Protein AF-A0A5A8C3T1-F1 (afdb_monomer_lite)

Sequence (167 aa):
MLARRSREVARLHRVLDDVPSRGELLQYEKRFLELFEEINATREEIDKRFAAYNFYNEERKLQAQEGELVASVHSSFVPAMRSASGQRQFLEQASRFVESARTLAQKQTVQLDKRRARRDAKAVERDALADSQRAYFRAVKQLQQQAERNEALAARIQEAGLEEPAE

Radius of gyration: 37.25 Å; chains: 1; bounding box: 96×28×104 Å

pLDDT: mean 91.98, std 8.96, range [39.75, 98.19]

Organism: Cafeteria roenbergensis (NCBI:txid33653)

Foldseek 3Di:
DVVVVVVVVVVVVVVVVVDDDPVRVVVVVVVVVVVVVVVVVVVVVVVVVVVVVVVVVVVVVVVVVVVVVVVVLVVLPVVLVVDPNSVVVSVVVVVVVVVVVVVVVVVVVVVVVVVVVVVVVVVVVVVVVVVVVVVVVVVVVVVVVVVVVVVVVVVVCVVVVPDDPDD

Secondary structure (DSSP, 8-state):
-HHHHHHHHHHHHHHHHTSPPHHHHHHHHHHHHHHHHHHHHHHHHHHHHHHHHHHHHHHHHHHHHHHHHHHHHHHHHHHHHTSHHHHHHHHHHHHHHHHHHHHHHHHHHHHHHHHHHHHHHHHHHHHHHHHHHHHHHHHHHHHHHHHHHHHHHHHHHHHTT-PPPP-

Structure (mmCIF, N/CA/C/O backbone):
data_AF-A0A5A8C3T1-F1
#
_entry.id   AF-A0A5A8C3T1-F1
#
loop_
_atom_site.group_PDB
_atom_site.id
_atom_site.type_symbol
_atom_site.label_atom_id
_atom_site.label_alt_id
_atom_site.label_comp_id
_atom_site.label_asym_id
_atom_site.label_entity_id
_atom_site.label_seq_id
_atom_site.pdbx_PDB_ins_code
_atom_site.Cartn_x
_atom_site.Cartn_y
_atom_site.Cartn_z
_atom_site.occupancy
_atom_site.B_iso_or_equiv
_atom_site.auth_seq_id
_atom_site.auth_comp_id
_atom_site.auth_asym_id
_atom_site.auth_atom_id
_atom_site.pdbx_PDB_model_num
ATOM 1 N N . MET A 1 1 ? -67.762 -6.182 29.915 1.00 64.94 1 MET A N 1
ATOM 2 C CA . MET A 1 1 ? -66.521 -5.404 30.163 1.00 64.94 1 MET A CA 1
ATOM 3 C C . MET A 1 1 ? -65.233 -6.204 29.926 1.00 64.94 1 MET A C 1
ATOM 5 O O . MET A 1 1 ? -64.307 -5.640 29.354 1.00 64.94 1 MET A O 1
ATOM 9 N N . LEU A 1 2 ? -65.170 -7.502 30.264 1.00 81.06 2 LEU A N 1
ATOM 10 C CA . LEU A 1 2 ? -63.980 -8.346 30.033 1.00 81.06 2 LEU A CA 1
ATOM 11 C C . LEU A 1 2 ? -63.507 -8.409 28.569 1.00 81.06 2 LEU A C 1
ATOM 13 O O . LEU A 1 2 ? -62.326 -8.227 28.305 1.00 81.06 2 LEU A O 1
ATOM 17 N N . ALA A 1 3 ? -64.416 -8.584 27.605 1.00 85.25 3 ALA A N 1
ATOM 18 C CA . ALA A 1 3 ? -64.051 -8.719 26.187 1.00 85.25 3 ALA A CA 1
ATOM 19 C C . ALA A 1 3 ? -63.407 -7.457 25.573 1.00 85.25 3 ALA A C 1
ATOM 21 O O . ALA A 1 3 ? -62.691 -7.538 24.577 1.00 85.25 3 ALA A O 1
ATOM 22 N N . ARG A 1 4 ? -63.671 -6.270 26.136 1.00 88.06 4 ARG A N 1
ATOM 23 C CA . ARG A 1 4 ? -63.006 -5.025 25.720 1.00 88.06 4 ARG A CA 1
ATOM 24 C C . ARG A 1 4 ? -61.584 -4.972 26.277 1.00 88.06 4 ARG A C 1
ATOM 26 O O . ARG A 1 4 ? -60.657 -4.764 25.509 1.00 88.06 4 ARG A O 1
ATOM 33 N N . ARG A 1 5 ? -61.413 -5.263 27.572 1.00 87.62 5 ARG A N 1
ATOM 34 C CA . ARG A 1 5 ? -60.086 -5.329 28.205 1.00 87.62 5 ARG A CA 1
ATOM 35 C C . ARG A 1 5 ? -59.195 -6.408 27.589 1.00 87.62 5 ARG A C 1
ATOM 37 O O . ARG A 1 5 ? -58.022 -6.164 27.366 1.00 87.62 5 ARG A O 1
ATOM 44 N N . SER A 1 6 ? -59.756 -7.564 27.243 1.00 90.75 6 SER A N 1
ATOM 45 C CA . SER A 1 6 ? -59.011 -8.660 26.612 1.00 90.75 6 SER A CA 1
ATOM 46 C C . SER A 1 6 ? -58.495 -8.286 25.211 1.00 90.75 6 SER A C 1
ATOM 48 O O . SER A 1 6 ? -57.340 -8.553 24.890 1.00 90.75 6 SER A O 1
ATOM 50 N N . ARG A 1 7 ? -59.292 -7.555 24.413 1.00 91.81 7 ARG A N 1
ATOM 51 C CA . ARG A 1 7 ? -58.839 -6.980 23.131 1.00 91.81 7 ARG A CA 1
ATOM 52 C C . ARG A 1 7 ? -57.737 -5.938 23.308 1.00 91.81 7 ARG A C 1
ATOM 54 O O . ARG A 1 7 ? -56.815 -5.875 22.503 1.00 91.81 7 ARG A O 1
ATOM 61 N N . GLU A 1 8 ? -57.827 -5.132 24.357 1.00 92.19 8 GLU A N 1
ATOM 62 C CA . GLU A 1 8 ? -56.851 -4.084 24.653 1.00 92.19 8 GLU A CA 1
ATOM 63 C C . GLU A 1 8 ? -55.508 -4.664 25.126 1.00 92.19 8 GLU A C 1
ATOM 65 O O . GLU A 1 8 ? -54.461 -4.240 24.646 1.00 92.19 8 GLU A O 1
ATOM 70 N N . VAL A 1 9 ? -55.535 -5.714 25.953 1.00 90.88 9 VAL A N 1
ATOM 71 C CA . VAL A 1 9 ? -54.342 -6.484 26.352 1.00 90.88 9 VAL A CA 1
ATOM 72 C C . VAL A 1 9 ? -53.689 -7.175 25.153 1.00 90.88 9 VAL A C 1
ATOM 74 O O . VAL A 1 9 ? -52.471 -7.124 25.021 1.00 90.88 9 VAL A O 1
ATOM 77 N N . ALA A 1 10 ? -54.475 -7.774 24.251 1.00 90.62 10 ALA A N 1
ATOM 78 C CA . ALA A 1 10 ? -53.944 -8.384 23.029 1.00 90.62 10 ALA A CA 1
ATOM 79 C C . ALA A 1 10 ? -53.302 -7.346 22.090 1.00 90.62 10 ALA A C 1
ATOM 81 O O . ALA A 1 10 ? -52.289 -7.625 21.452 1.00 90.62 10 ALA A O 1
ATOM 82 N N . ARG A 1 11 ? -53.866 -6.131 22.023 1.00 92.94 11 ARG A N 1
ATOM 83 C CA . ARG A 1 11 ? -53.273 -5.016 21.272 1.00 92.94 11 ARG A CA 1
ATOM 84 C C . ARG A 1 11 ? -51.939 -4.584 21.880 1.00 92.94 11 ARG A C 1
ATOM 86 O O . ARG A 1 11 ? -50.987 -4.391 21.138 1.00 92.94 11 ARG A O 1
ATOM 93 N N . LEU A 1 12 ? -51.879 -4.430 23.203 1.00 90.06 12 LEU A N 1
ATOM 94 C CA . LEU A 1 12 ? -50.657 -4.033 23.906 1.00 90.06 12 LEU A CA 1
ATOM 95 C C . LEU A 1 12 ? -49.558 -5.095 23.796 1.00 90.06 12 LEU A C 1
ATOM 97 O O . LEU A 1 12 ? -48.413 -4.719 23.595 1.00 90.06 12 LEU A O 1
ATOM 101 N N . HIS A 1 13 ? -49.903 -6.386 23.848 1.00 87.62 13 HIS A N 1
ATOM 102 C CA . HIS A 1 13 ? -48.943 -7.469 23.606 1.00 87.62 13 HIS A CA 1
ATOM 103 C C . HIS A 1 13 ? -48.314 -7.377 22.218 1.00 87.62 13 HIS A C 1
ATOM 105 O O . HIS A 1 13 ? -47.101 -7.403 22.123 1.00 87.62 13 HIS A O 1
ATOM 111 N N . ARG A 1 14 ? -49.109 -7.167 21.159 1.00 88.12 14 ARG A N 1
ATOM 112 C CA . ARG A 1 14 ? -48.559 -7.012 19.801 1.00 88.12 14 ARG A CA 1
ATOM 113 C C . ARG A 1 14 ? -47.606 -5.828 19.679 1.00 88.12 14 ARG A C 1
ATOM 115 O O . ARG A 1 14 ? -46.551 -5.963 19.088 1.00 88.12 14 ARG A O 1
ATOM 122 N N . VAL A 1 15 ? -47.967 -4.687 20.268 1.00 88.75 15 VAL A N 1
ATOM 123 C CA . VAL A 1 15 ? -47.089 -3.506 20.273 1.00 88.75 15 VAL A CA 1
ATOM 124 C C . VAL A 1 15 ? -45.803 -3.775 21.059 1.00 88.75 15 VAL A C 1
ATOM 126 O O . VAL A 1 15 ? -44.767 -3.217 20.725 1.00 88.75 15 VAL A O 1
ATOM 129 N N . LEU A 1 16 ? -45.861 -4.608 22.101 1.00 84.44 16 LEU A N 1
ATOM 130 C CA . LEU A 1 16 ? -44.688 -5.006 22.876 1.00 84.44 16 LEU A CA 1
ATOM 131 C C . LEU A 1 16 ? -43.809 -6.006 22.111 1.00 84.44 16 LEU A C 1
ATOM 133 O O . LEU A 1 16 ? -42.595 -5.875 22.159 1.00 84.44 16 LEU A O 1
ATOM 137 N N . ASP A 1 17 ? -44.416 -6.952 21.391 1.00 86.69 17 ASP A N 1
ATOM 138 C CA . ASP A 1 17 ? -43.721 -7.909 20.519 1.00 86.69 17 ASP A CA 1
ATOM 139 C C . ASP A 1 17 ? -43.033 -7.201 19.335 1.00 86.69 17 ASP A C 1
ATOM 141 O O . ASP A 1 17 ? -42.004 -7.663 18.852 1.00 86.69 17 ASP A O 1
ATOM 145 N N . ASP A 1 18 ? -43.567 -6.056 18.892 1.00 85.38 18 ASP A N 1
ATOM 146 C CA . ASP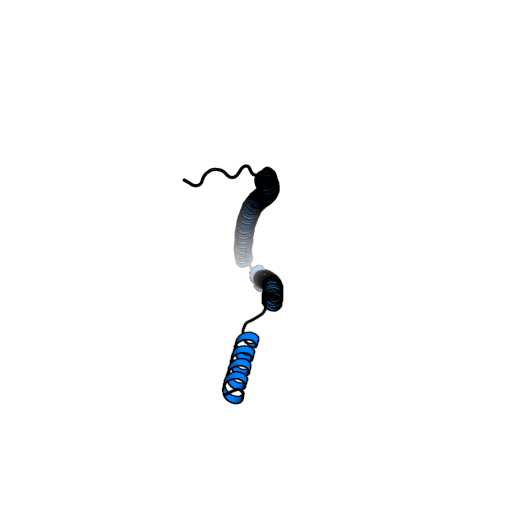 A 1 18 ? -42.939 -5.199 17.878 1.00 85.38 18 ASP A CA 1
ATOM 147 C C . ASP A 1 18 ? -41.716 -4.421 18.421 1.00 85.38 18 ASP A C 1
ATOM 149 O O . ASP A 1 18 ? -40.953 -3.842 17.642 1.00 85.38 18 ASP A O 1
ATOM 153 N N . VAL A 1 19 ? -41.513 -4.373 19.747 1.00 89.31 19 VAL A N 1
ATOM 154 C CA . VAL A 1 19 ? -40.345 -3.734 20.371 1.00 89.31 19 VAL A CA 1
ATOM 155 C C . VAL A 1 19 ? -39.263 -4.789 20.603 1.00 89.31 19 VAL A C 1
ATOM 157 O O . VAL A 1 19 ? -39.483 -5.717 21.381 1.00 89.31 19 VAL A O 1
ATOM 160 N N . PRO A 1 20 ? -38.062 -4.625 20.018 1.00 87.75 20 PRO A N 1
ATOM 161 C CA . PRO A 1 20 ? -36.978 -5.571 20.215 1.00 87.75 20 PRO A CA 1
ATOM 162 C C 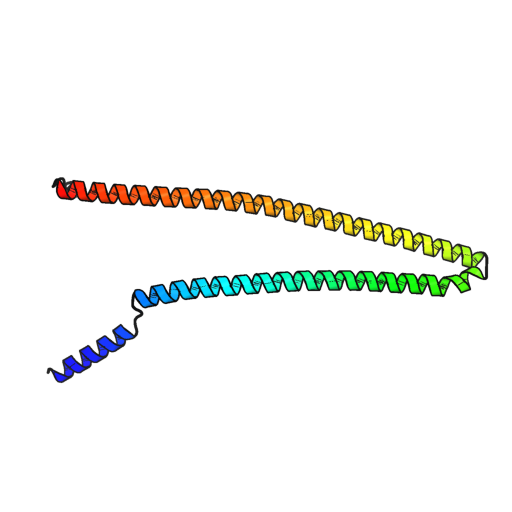. PRO A 1 20 ? -36.646 -5.733 21.697 1.00 87.75 20 PRO A C 1
ATOM 164 O O . PRO A 1 20 ? -36.359 -4.770 22.416 1.00 87.75 20 PRO A O 1
ATOM 167 N N . SER A 1 21 ? -36.638 -6.978 22.145 1.00 89.25 21 SER A N 1
ATOM 168 C CA . SER A 1 21 ? -36.143 -7.357 23.454 1.00 8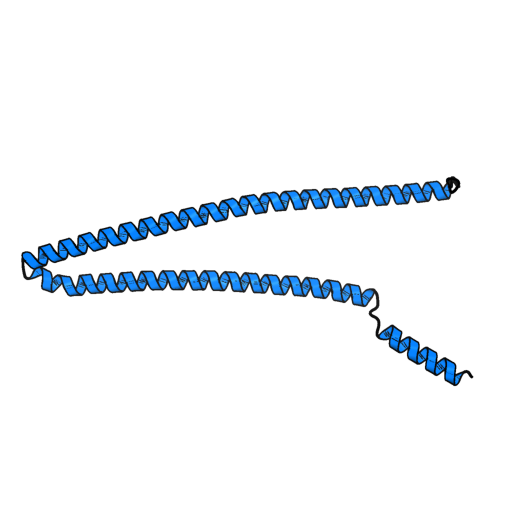9.25 21 SER A CA 1
ATOM 169 C C . SER A 1 21 ? -34.652 -7.033 23.589 1.00 89.25 21 SER A C 1
ATOM 171 O O . SER A 1 21 ? -33.900 -6.916 22.618 1.00 89.25 21 SER A O 1
ATOM 173 N N . ARG A 1 22 ? -34.168 -6.969 24.832 1.00 90.44 22 ARG A N 1
ATOM 174 C CA . ARG A 1 22 ? -32.734 -6.792 25.112 1.00 90.44 22 ARG A CA 1
ATOM 175 C C . ARG A 1 22 ? -31.866 -7.867 24.438 1.00 90.44 22 ARG A C 1
ATOM 177 O O . ARG A 1 22 ? -30.733 -7.582 24.065 1.00 90.44 22 ARG A O 1
ATOM 184 N N . GLY A 1 23 ? -32.392 -9.086 24.280 1.00 92.69 23 GLY A N 1
ATOM 185 C CA . GLY A 1 23 ? -31.709 -10.174 23.577 1.00 92.69 23 GLY A CA 1
ATOM 186 C C . GLY A 1 23 ? -31.575 -9.914 22.076 1.00 92.69 23 GLY A C 1
ATOM 187 O O . GLY A 1 23 ? -30.488 -10.083 21.527 1.00 92.69 23 GLY A O 1
ATOM 188 N N . GLU A 1 24 ? -32.642 -9.439 21.431 1.00 93.75 24 GLU A N 1
ATOM 189 C CA . GLU A 1 24 ? -32.635 -9.082 20.005 1.00 93.75 24 GLU A CA 1
ATOM 190 C C . GLU A 1 24 ? -31.725 -7.886 19.726 1.00 93.75 24 GLU A C 1
ATOM 192 O O . GLU A 1 24 ? -30.950 -7.920 18.774 1.00 93.75 24 GLU A O 1
ATOM 197 N N . LEU A 1 25 ? -31.726 -6.871 20.598 1.00 94.94 25 LEU A N 1
ATOM 198 C CA . LEU A 1 25 ? -30.804 -5.737 20.483 1.00 94.94 25 LEU A CA 1
ATOM 199 C C . LEU A 1 25 ? -29.335 -6.180 20.541 1.00 94.94 25 LEU A C 1
ATOM 201 O O . LEU A 1 25 ? -28.538 -5.749 19.711 1.00 94.94 25 LEU A O 1
ATOM 205 N N . LEU A 1 26 ? -28.984 -7.086 21.462 1.00 94.06 26 LEU A N 1
ATOM 206 C CA . LEU A 1 26 ? -27.634 -7.661 21.540 1.00 94.06 26 LEU A CA 1
ATOM 207 C C . LEU A 1 26 ? -27.284 -8.488 20.295 1.00 94.06 26 LEU A C 1
ATOM 209 O O . LEU A 1 26 ? -26.131 -8.511 19.863 1.00 94.06 26 LEU A O 1
ATOM 213 N N . GLN A 1 27 ? -28.263 -9.183 19.713 1.00 95.31 27 GLN A N 1
ATOM 214 C CA . GLN A 1 27 ? -28.063 -9.928 18.473 1.00 95.31 27 GLN A CA 1
ATOM 215 C C . GLN A 1 27 ? -27.818 -8.987 17.287 1.00 95.31 27 GLN A C 1
ATOM 217 O O . GLN A 1 27 ? -26.912 -9.241 16.492 1.00 95.31 27 GLN A O 1
ATOM 222 N N . TYR A 1 28 ? -28.574 -7.892 17.178 1.00 96.56 28 TYR A N 1
ATOM 223 C CA . TYR A 1 28 ? -28.358 -6.877 16.147 1.00 96.56 28 TYR A CA 1
ATOM 224 C C . TYR A 1 28 ? -27.004 -6.197 16.299 1.00 96.56 28 TYR A C 1
ATOM 226 O O . TYR A 1 28 ? -26.293 -6.059 15.310 1.00 96.56 28 TYR A O 1
ATOM 234 N N . GLU A 1 29 ? -26.611 -5.834 17.521 1.00 95.62 29 GLU A N 1
ATOM 235 C CA . GLU A 1 29 ? -25.298 -5.247 17.796 1.00 95.62 29 GLU A CA 1
ATOM 236 C C . GLU A 1 29 ? -24.166 -6.150 17.292 1.00 95.62 29 GLU A C 1
ATOM 238 O O . GLU A 1 29 ? -23.319 -5.705 16.516 1.00 95.62 29 GLU A O 1
ATOM 243 N N . LYS A 1 30 ? -24.200 -7.445 17.637 1.00 96.25 30 LYS A N 1
ATOM 244 C CA . LYS A 1 30 ? -23.233 -8.425 17.117 1.00 96.25 30 LYS A CA 1
ATOM 245 C C . LYS A 1 30 ? -23.255 -8.494 15.594 1.00 96.25 30 LYS A C 1
ATOM 247 O O . LYS A 1 30 ? -22.203 -8.446 14.966 1.00 96.25 30 LYS A O 1
ATOM 252 N N . ARG A 1 31 ? -24.447 -8.554 14.994 1.00 97.12 31 ARG A N 1
ATOM 253 C CA . ARG A 1 31 ? -24.593 -8.654 13.539 1.00 97.12 31 ARG A CA 1
ATOM 254 C C . ARG A 1 31 ? -24.071 -7.416 12.808 1.00 97.12 31 ARG A C 1
ATOM 256 O O . ARG A 1 31 ? -23.515 -7.547 11.722 1.00 97.12 31 ARG A O 1
ATOM 263 N N . PHE A 1 32 ? -24.235 -6.227 13.383 1.00 97.38 32 PHE A N 1
ATOM 264 C CA . PHE A 1 32 ? -23.683 -4.995 12.823 1.00 97.38 32 PHE A CA 1
ATOM 265 C C . PHE A 1 32 ? -22.157 -4.973 12.883 1.00 97.38 32 PHE A C 1
ATOM 267 O O . PHE A 1 32 ? -21.534 -4.528 11.921 1.00 97.38 32 PHE A O 1
ATOM 274 N N . LEU A 1 33 ? -21.558 -5.477 13.965 1.00 96.69 33 LEU A N 1
ATOM 275 C CA . LEU A 1 33 ? -20.104 -5.610 14.072 1.00 96.69 33 LEU A CA 1
ATOM 276 C C . LEU A 1 33 ? -19.553 -6.604 13.041 1.00 96.69 33 LEU A C 1
ATOM 278 O O . LEU A 1 33 ? -18.627 -6.258 12.315 1.00 96.69 33 LEU A O 1
ATOM 282 N N . GLU A 1 34 ? -20.173 -7.780 12.905 1.00 97.25 34 GLU A N 1
ATOM 283 C CA . GLU A 1 34 ? -19.810 -8.776 11.883 1.00 97.25 34 GLU A CA 1
ATOM 284 C C . GLU A 1 34 ? -19.879 -8.183 10.467 1.00 97.25 34 GLU A C 1
ATOM 286 O O . GLU A 1 34 ? -18.933 -8.290 9.687 1.00 97.25 34 GLU A O 1
ATOM 291 N N . LEU A 1 35 ? -20.983 -7.500 10.144 1.00 98.06 35 LEU A N 1
ATOM 292 C CA . LEU A 1 35 ? -21.159 -6.855 8.845 1.00 98.06 35 LEU A CA 1
ATOM 293 C C . LEU A 1 35 ? -20.111 -5.758 8.610 1.00 98.06 35 LEU A C 1
ATOM 295 O O . LEU A 1 35 ? -19.597 -5.612 7.502 1.00 98.06 35 LEU A O 1
ATOM 299 N N . PHE A 1 36 ? -19.786 -4.976 9.640 1.00 97.88 36 PHE A N 1
ATOM 300 C CA . PHE A 1 36 ? -18.759 -3.944 9.551 1.00 97.88 36 PHE A CA 1
ATOM 301 C C . PHE A 1 36 ? -17.376 -4.545 9.265 1.00 97.88 36 PHE A C 1
ATOM 303 O O . PHE A 1 36 ? -16.645 -4.025 8.420 1.00 97.88 36 PHE A O 1
ATOM 310 N N . GLU A 1 37 ? -17.023 -5.651 9.920 1.00 97.19 37 GLU A N 1
ATOM 311 C CA . GLU A 1 37 ? -15.781 -6.383 9.659 1.00 97.19 37 GLU A CA 1
ATOM 312 C C . GLU A 1 37 ? -15.725 -6.920 8.222 1.00 97.19 37 GLU A C 1
ATOM 314 O O . GLU A 1 37 ? -14.721 -6.718 7.535 1.00 97.19 37 GLU A O 1
ATOM 319 N N . GLU A 1 38 ? -16.813 -7.514 7.725 1.00 98.06 38 GLU A N 1
ATOM 320 C CA . GLU A 1 38 ? -16.902 -8.037 6.355 1.00 98.06 38 GLU A CA 1
ATOM 321 C C . GLU A 1 38 ? -16.770 -6.931 5.292 1.00 98.06 38 GLU A C 1
ATOM 323 O O . GLU A 1 38 ? -16.017 -7.069 4.318 1.00 98.06 38 GLU A O 1
ATOM 328 N N . ILE A 1 39 ? -17.448 -5.795 5.494 1.00 98.19 39 ILE A N 1
ATOM 329 C CA . ILE A 1 39 ? -17.340 -4.623 4.613 1.00 98.19 39 ILE A CA 1
ATOM 330 C C . ILE A 1 39 ? -15.899 -4.106 4.587 1.00 98.19 39 ILE A C 1
ATOM 332 O O . ILE A 1 39 ? -15.373 -3.798 3.513 1.00 98.19 39 ILE A O 1
ATOM 336 N N . ASN A 1 40 ? -15.239 -4.024 5.745 1.00 97.06 40 ASN A N 1
ATOM 337 C CA . ASN A 1 40 ? -13.854 -3.563 5.823 1.00 97.06 40 ASN A CA 1
ATOM 338 C C . ASN A 1 40 ? -12.881 -4.527 5.140 1.00 97.06 40 ASN A C 1
ATOM 340 O O . ASN A 1 40 ? -12.013 -4.070 4.398 1.00 97.06 40 ASN A O 1
ATOM 344 N N . ALA A 1 41 ? -13.050 -5.838 5.328 1.00 97.12 41 ALA A N 1
ATOM 345 C CA . ALA A 1 41 ? -12.234 -6.847 4.657 1.00 97.12 41 ALA A CA 1
ATOM 346 C C . ALA A 1 41 ? -12.384 -6.763 3.129 1.00 97.12 41 ALA A C 1
ATOM 348 O O . ALA A 1 41 ? -11.393 -6.738 2.396 1.00 97.12 41 ALA A O 1
ATOM 349 N N . THR A 1 42 ? -13.623 -6.624 2.648 1.00 98.19 42 THR A N 1
ATOM 350 C CA . THR A 1 42 ? -13.919 -6.461 1.218 1.00 98.19 42 THR A CA 1
ATOM 351 C C . THR A 1 42 ? -13.298 -5.181 0.664 1.00 98.19 42 THR A C 1
ATOM 353 O O . THR A 1 42 ? -12.688 -5.189 -0.406 1.00 98.19 42 THR A O 1
ATOM 356 N N . ARG A 1 43 ? -13.407 -4.067 1.397 1.00 97.94 43 ARG A N 1
ATOM 357 C CA . ARG A 1 43 ? -12.778 -2.798 1.018 1.00 97.94 43 ARG A CA 1
ATOM 358 C C . ARG A 1 43 ? -11.261 -2.937 0.910 1.00 97.94 43 ARG A C 1
ATOM 360 O O . ARG A 1 43 ? -10.685 -2.476 -0.071 1.00 97.94 43 ARG A O 1
ATOM 367 N N . GLU A 1 44 ? -10.624 -3.586 1.881 1.00 97.25 44 GLU A N 1
ATOM 368 C CA . GLU A 1 44 ? -9.180 -3.823 1.859 1.00 97.25 44 GLU A CA 1
ATOM 369 C C . GLU A 1 44 ? -8.765 -4.655 0.634 1.00 97.25 44 GLU A C 1
ATOM 371 O O . GLU A 1 44 ? -7.752 -4.368 -0.010 1.00 97.25 44 GLU A O 1
ATOM 376 N N . GLU A 1 45 ? -9.554 -5.667 0.269 1.00 97.25 45 GLU A N 1
ATOM 377 C CA . GLU A 1 45 ? -9.311 -6.461 -0.933 1.00 97.25 45 GLU A CA 1
ATOM 378 C C . GLU A 1 45 ? -9.455 -5.629 -2.217 1.00 97.25 45 GLU A C 1
ATOM 380 O O . GLU A 1 45 ? -8.601 -5.706 -3.105 1.00 97.25 45 GLU A O 1
ATOM 385 N N . ILE A 1 46 ? -10.498 -4.801 -2.311 1.00 97.88 46 ILE A N 1
ATOM 386 C CA . ILE A 1 46 ? -10.716 -3.890 -3.440 1.00 97.88 46 ILE A CA 1
ATOM 387 C C . ILE A 1 46 ? -9.528 -2.933 -3.589 1.00 97.88 46 ILE A C 1
ATOM 389 O O . ILE A 1 46 ? -8.979 -2.806 -4.687 1.00 97.88 46 ILE A O 1
ATOM 393 N N . ASP A 1 47 ? -9.082 -2.318 -2.494 1.00 97.31 47 ASP A N 1
ATOM 394 C CA . ASP A 1 47 ? -7.943 -1.399 -2.493 1.00 97.31 47 ASP A CA 1
ATOM 395 C C . ASP A 1 47 ? -6.657 -2.102 -2.971 1.00 97.31 47 ASP A C 1
ATOM 397 O O . ASP A 1 47 ? -5.927 -1.567 -3.815 1.00 97.31 47 ASP A O 1
ATOM 401 N N . LYS A 1 48 ? -6.406 -3.341 -2.518 1.00 95.94 48 LYS A N 1
ATOM 402 C CA . LYS A 1 48 ? -5.280 -4.172 -2.991 1.00 95.94 48 LYS A CA 1
ATOM 403 C C . LYS A 1 48 ? -5.378 -4.472 -4.486 1.00 95.94 48 LYS A C 1
ATOM 405 O O . LYS A 1 48 ? -4.380 -4.349 -5.200 1.00 95.94 48 LYS A O 1
ATOM 410 N N . ARG A 1 49 ? -6.565 -4.837 -4.979 1.00 97.00 49 ARG A N 1
ATOM 411 C CA . ARG A 1 49 ? -6.801 -5.127 -6.403 1.00 97.00 49 ARG A CA 1
ATOM 412 C C . ARG A 1 49 ? -6.568 -3.894 -7.273 1.00 97.00 49 ARG A C 1
ATOM 414 O O . ARG A 1 49 ? -5.890 -4.001 -8.293 1.00 97.00 49 ARG A O 1
ATOM 421 N N . PHE A 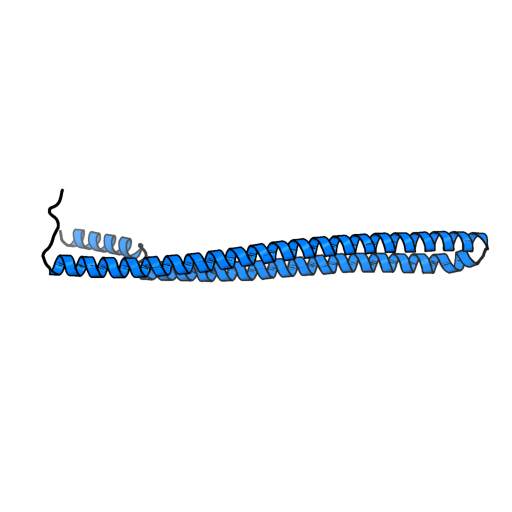1 50 ? -7.055 -2.722 -6.864 1.00 97.94 50 PHE A N 1
ATOM 422 C CA . PHE A 1 50 ? -6.794 -1.473 -7.583 1.00 97.94 50 PHE A CA 1
ATOM 423 C C . PHE A 1 50 ? -5.309 -1.107 -7.585 1.00 97.94 50 PHE A C 1
ATOM 425 O O . PHE A 1 50 ? -4.785 -0.698 -8.622 1.00 97.94 50 PHE A O 1
ATOM 432 N N . ALA A 1 51 ? -4.611 -1.281 -6.460 1.00 94.38 51 ALA A N 1
ATOM 433 C CA . ALA A 1 51 ? -3.171 -1.049 -6.394 1.00 94.38 51 ALA A CA 1
ATOM 434 C C . ALA A 1 51 ? -2.403 -1.964 -7.364 1.00 94.38 51 ALA A C 1
ATOM 436 O O . ALA A 1 51 ? -1.565 -1.477 -8.124 1.00 94.38 51 ALA A O 1
ATOM 437 N N . ALA A 1 52 ? -2.732 -3.260 -7.387 1.00 96.25 52 ALA A N 1
ATOM 438 C CA . ALA A 1 52 ? -2.132 -4.228 -8.303 1.00 96.25 52 ALA A CA 1
ATOM 439 C C . ALA A 1 52 ? -2.432 -3.892 -9.771 1.00 96.25 52 ALA A C 1
ATOM 441 O O . ALA A 1 52 ? -1.523 -3.845 -10.595 1.00 96.25 52 ALA A O 1
ATOM 442 N N . TYR A 1 53 ? -3.690 -3.583 -10.098 1.00 97.62 53 TYR A N 1
ATOM 443 C CA . TYR A 1 53 ? -4.082 -3.177 -11.447 1.00 97.62 53 TYR A CA 1
ATOM 444 C C . TYR A 1 53 ? -3.310 -1.941 -11.922 1.00 97.62 53 TYR A C 1
ATOM 446 O O . TYR A 1 53 ? -2.782 -1.926 -13.034 1.00 97.62 53 TYR A O 1
ATOM 454 N N . ASN A 1 54 ? -3.211 -0.912 -11.078 1.00 95.69 54 ASN A N 1
ATOM 455 C CA . ASN A 1 54 ? -2.484 0.308 -11.414 1.00 95.69 54 ASN A CA 1
ATOM 456 C C . ASN A 1 54 ? -0.995 0.030 -11.638 1.00 95.69 54 ASN A C 1
ATOM 458 O O . ASN A 1 54 ? -0.434 0.532 -12.609 1.00 95.69 54 ASN A O 1
ATOM 462 N N . PHE A 1 55 ? -0.386 -0.812 -10.797 1.00 92.88 55 PHE A N 1
ATOM 463 C CA . PHE A 1 55 ? 0.997 -1.252 -10.964 1.00 92.88 55 PHE A CA 1
ATOM 464 C C . PHE A 1 55 ? 1.212 -1.963 -12.307 1.00 92.88 55 PHE A C 1
ATOM 466 O O . PHE A 1 55 ? 2.049 -1.530 -13.096 1.00 92.88 55 PHE A O 1
ATOM 473 N N . TYR A 1 56 ? 0.411 -2.985 -12.622 1.00 96.44 56 TYR A N 1
ATOM 474 C CA . TYR A 1 56 ? 0.549 -3.719 -13.883 1.00 96.44 56 TYR A CA 1
ATOM 475 C C . TYR A 1 56 ? 0.270 -2.847 -15.109 1.00 96.44 56 TYR A C 1
ATOM 477 O O . TYR A 1 56 ? 0.883 -3.023 -16.160 1.00 96.44 56 TYR A O 1
ATOM 485 N N . ASN A 1 57 ? -0.642 -1.880 -15.003 1.00 96.75 57 ASN A N 1
ATOM 486 C CA . ASN A 1 57 ? -0.904 -0.954 -16.097 1.00 96.75 57 ASN A CA 1
ATOM 487 C C . ASN A 1 57 ? 0.262 0.027 -16.316 1.00 96.75 57 ASN A C 1
ATOM 489 O O . ASN A 1 57 ? 0.550 0.374 -17.460 1.00 96.75 57 ASN A O 1
ATOM 493 N N . GLU A 1 58 ? 0.935 0.476 -15.251 1.00 92.19 58 GLU A N 1
ATOM 494 C CA . GLU A 1 58 ? 2.179 1.252 -15.353 1.00 92.19 58 GLU A CA 1
ATOM 495 C C . GLU A 1 58 ? 3.304 0.416 -15.977 1.00 92.19 58 GLU A C 1
ATOM 497 O O . GLU A 1 58 ? 3.951 0.877 -16.917 1.00 92.19 58 GLU A O 1
ATOM 502 N N . GLU A 1 59 ? 3.482 -0.826 -15.526 1.00 93.44 59 GLU A N 1
ATOM 503 C CA . GLU A 1 59 ? 4.476 -1.760 -16.065 1.00 93.44 59 GLU A CA 1
ATOM 504 C C . GLU A 1 59 ? 4.257 -2.017 -17.560 1.00 93.44 59 GLU A C 1
ATOM 506 O O . GLU A 1 59 ? 5.169 -1.835 -18.366 1.00 93.44 59 GLU A O 1
ATOM 511 N N . ARG A 1 60 ? 3.020 -2.331 -17.960 1.00 96.81 60 ARG A N 1
ATOM 512 C CA . ARG A 1 60 ? 2.661 -2.544 -19.367 1.00 96.81 60 ARG A CA 1
ATOM 513 C C . ARG A 1 60 ? 2.972 -1.323 -20.233 1.00 96.81 60 ARG A C 1
ATOM 515 O O . ARG A 1 60 ? 3.402 -1.475 -21.373 1.00 96.81 60 ARG A O 1
ATOM 522 N N . LYS A 1 61 ? 2.742 -0.106 -19.724 1.00 94.12 61 LYS A N 1
ATOM 523 C CA . LYS A 1 61 ? 3.068 1.131 -20.457 1.00 94.12 61 LYS A CA 1
ATOM 524 C C . LYS A 1 61 ? 4.572 1.276 -20.672 1.00 94.12 61 LYS A C 1
ATOM 526 O O . LYS A 1 61 ? 4.974 1.652 -21.767 1.00 94.12 61 LYS A O 1
ATOM 531 N N . LEU A 1 62 ? 5.383 0.976 -19.657 1.00 90.75 62 LEU A N 1
ATOM 532 C CA . LEU A 1 62 ? 6.843 1.014 -19.774 1.00 90.75 62 LEU A CA 1
ATOM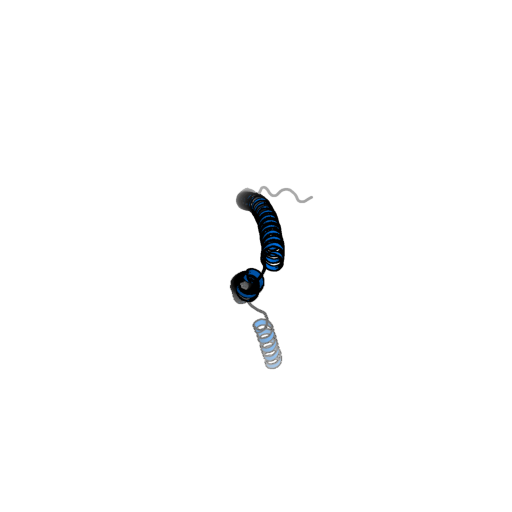 533 C C . LEU A 1 62 ? 7.340 -0.027 -20.781 1.00 90.75 62 LEU A C 1
ATOM 535 O O . LEU A 1 62 ? 8.092 0.318 -21.684 1.00 90.75 62 LEU A O 1
ATOM 539 N N . GLN A 1 63 ? 6.837 -1.259 -20.702 1.00 94.19 63 GLN A N 1
ATOM 540 C CA . GLN A 1 63 ? 7.174 -2.322 -21.654 1.00 94.19 63 GLN A CA 1
ATOM 541 C C . GLN A 1 63 ? 6.801 -1.954 -23.098 1.00 94.19 63 GLN A C 1
ATOM 543 O O . GLN A 1 63 ? 7.565 -2.218 -24.024 1.00 94.19 63 GLN A O 1
ATOM 548 N N . ALA A 1 64 ? 5.648 -1.311 -23.308 1.00 95.69 64 ALA A N 1
ATOM 549 C CA . ALA A 1 64 ? 5.255 -0.832 -24.631 1.00 95.69 64 ALA A CA 1
ATOM 550 C C . ALA A 1 64 ? 6.233 0.229 -25.169 1.00 95.69 64 ALA A C 1
ATOM 552 O O . ALA A 1 64 ? 6.658 0.138 -26.319 1.00 95.69 64 ALA A O 1
ATOM 553 N N . GLN A 1 65 ? 6.647 1.183 -24.327 1.00 90.62 65 GLN A N 1
ATOM 554 C CA . GLN A 1 65 ? 7.639 2.204 -24.688 1.00 90.62 65 GLN A CA 1
ATOM 555 C C . GLN A 1 65 ? 9.009 1.594 -25.016 1.00 90.62 65 GLN A C 1
ATOM 557 O O . GLN A 1 65 ? 9.661 2.018 -25.969 1.00 90.62 65 GLN A O 1
ATOM 562 N N . GLU A 1 66 ? 9.443 0.584 -24.260 1.00 90.56 66 GLU A N 1
ATOM 563 C CA . GLU A 1 66 ? 10.671 -0.162 -24.552 1.00 90.56 66 GLU A CA 1
ATOM 564 C C . GLU A 1 66 ? 10.577 -0.893 -25.897 1.00 90.56 66 GLU A C 1
ATOM 566 O O . GLU A 1 66 ? 11.510 -0.836 -26.699 1.00 90.56 66 GLU A O 1
ATOM 571 N N . GLY A 1 67 ? 9.435 -1.522 -26.188 1.00 94.25 67 GLY A N 1
ATOM 572 C CA . GLY A 1 67 ? 9.180 -2.168 -27.475 1.00 94.25 67 GLY A CA 1
ATOM 573 C C . GLY A 1 67 ? 9.234 -1.190 -28.653 1.00 94.25 67 GLY A C 1
ATOM 574 O O . GLY A 1 67 ? 9.898 -1.465 -29.654 1.00 94.25 67 GLY A O 1
ATOM 575 N N . GLU A 1 68 ? 8.592 -0.026 -28.525 1.00 92.75 68 GLU A N 1
ATOM 576 C CA . GLU A 1 68 ? 8.643 1.048 -29.527 1.00 92.75 68 GLU A CA 1
ATOM 577 C C . GLU A 1 68 ? 10.074 1.554 -29.752 1.00 92.75 68 GLU A C 1
ATOM 579 O O . GLU A 1 68 ? 10.496 1.749 -30.897 1.00 92.75 68 GLU A O 1
ATOM 584 N N . LEU A 1 69 ? 10.852 1.716 -28.677 1.00 91.00 69 LEU A N 1
ATOM 585 C CA . LEU A 1 69 ? 12.254 2.116 -28.758 1.00 91.00 69 LEU A CA 1
ATOM 586 C C . LEU A 1 69 ? 13.090 1.079 -29.519 1.00 91.00 69 LEU A C 1
ATOM 588 O O . LEU A 1 69 ? 13.833 1.438 -30.433 1.00 91.00 69 LEU A O 1
ATOM 592 N N . VAL A 1 70 ? 12.949 -0.205 -29.180 1.00 93.12 70 VAL A N 1
ATOM 593 C CA . VAL A 1 70 ? 13.658 -1.299 -29.861 1.00 93.12 70 VAL A CA 1
ATOM 594 C C . VAL A 1 70 ? 13.283 -1.349 -31.343 1.00 93.12 70 VAL A C 1
ATOM 596 O O . VAL A 1 70 ? 14.167 -1.471 -32.193 1.00 93.12 70 VAL A O 1
ATOM 599 N N . ALA A 1 71 ? 12.001 -1.188 -31.678 1.00 93.88 71 ALA A N 1
ATOM 600 C CA . ALA A 1 71 ? 11.537 -1.147 -33.064 1.00 93.88 71 ALA A CA 1
ATOM 601 C C . ALA A 1 71 ? 12.118 0.053 -33.838 1.00 93.88 71 ALA A C 1
ATOM 603 O O . ALA A 1 71 ? 12.542 -0.089 -34.990 1.00 93.88 71 ALA A O 1
ATOM 604 N N . SER A 1 72 ? 12.192 1.225 -33.202 1.00 92.00 72 SER A N 1
ATOM 605 C CA . SER A 1 72 ? 12.800 2.433 -33.772 1.00 92.00 72 SER A CA 1
ATOM 606 C C . SER A 1 72 ? 14.294 2.242 -34.050 1.00 92.00 72 SER A C 1
ATOM 608 O O . SER A 1 72 ? 14.769 2.511 -35.156 1.00 92.00 72 SER A O 1
ATOM 610 N N . VAL A 1 73 ? 15.039 1.682 -33.094 1.00 91.81 73 VAL A N 1
ATOM 611 C CA . VAL A 1 73 ? 16.466 1.368 -33.265 1.00 91.81 73 VAL A CA 1
ATOM 612 C C . VAL A 1 73 ? 16.665 0.344 -34.385 1.00 91.81 73 VAL A C 1
ATOM 614 O O . VAL A 1 73 ? 17.503 0.543 -35.262 1.00 91.81 73 VAL A O 1
ATOM 617 N N . HIS A 1 74 ? 15.868 -0.726 -34.401 1.00 92.56 74 HIS A N 1
ATOM 618 C CA . HIS A 1 74 ? 15.975 -1.784 -35.404 1.00 92.56 74 HIS A CA 1
ATOM 619 C C . HIS A 1 74 ? 15.717 -1.270 -36.828 1.00 92.56 74 HIS A C 1
ATOM 621 O O . HIS A 1 74 ? 16.496 -1.547 -37.742 1.00 92.56 74 HIS A O 1
ATOM 627 N N . SER A 1 75 ? 14.649 -0.492 -37.016 1.00 93.06 75 SER A N 1
ATOM 628 C CA . SER A 1 75 ? 14.260 0.032 -38.331 1.00 93.06 75 SER A CA 1
ATOM 629 C C . SER A 1 75 ? 15.201 1.123 -38.855 1.00 93.06 75 SER A C 1
ATOM 631 O O . SER A 1 75 ? 15.422 1.208 -40.064 1.00 93.06 75 SER A O 1
ATOM 633 N N . SER A 1 76 ? 15.796 1.930 -37.970 1.00 90.81 76 SER A N 1
ATOM 634 C CA . SER A 1 76 ? 16.712 3.018 -38.346 1.00 90.81 76 SER A CA 1
ATOM 635 C C . SER A 1 76 ? 18.157 2.566 -38.585 1.00 90.81 76 SER A C 1
ATOM 637 O O . SER A 1 76 ? 18.877 3.218 -39.345 1.00 90.81 76 SER A O 1
ATOM 639 N N . PHE A 1 77 ? 18.580 1.435 -38.009 1.00 93.31 77 PHE A N 1
ATOM 640 C CA . PHE A 1 77 ? 19.970 0.980 -38.050 1.00 93.31 77 PHE A CA 1
ATOM 641 C C . PHE A 1 77 ? 20.488 0.711 -39.472 1.00 93.31 77 PHE A C 1
ATOM 643 O O . PHE A 1 77 ? 21.443 1.346 -39.921 1.00 93.31 77 PHE A O 1
ATOM 650 N N . VAL A 1 78 ? 19.859 -0.205 -40.218 1.00 94.44 78 VAL A N 1
ATOM 651 C CA . VAL A 1 78 ? 20.343 -0.603 -41.556 1.00 94.44 78 VAL A CA 1
ATOM 652 C C . VAL A 1 78 ? 20.386 0.580 -42.538 1.00 94.44 78 VAL A C 1
ATOM 654 O O . VAL A 1 78 ? 21.399 0.722 -43.227 1.00 94.44 78 VAL A O 1
ATOM 657 N N . PRO A 1 79 ? 19.363 1.457 -42.619 1.00 93.38 79 PRO A N 1
ATOM 658 C CA . PRO A 1 79 ? 19.431 2.665 -43.439 1.00 93.38 79 PRO A CA 1
ATOM 659 C C . PRO A 1 79 ? 20.554 3.620 -43.021 1.00 93.38 79 PRO A C 1
ATOM 661 O O . PRO A 1 79 ? 21.282 4.110 -43.885 1.00 93.38 79 PRO A O 1
ATOM 664 N N . ALA A 1 80 ? 20.731 3.854 -41.717 1.00 94.19 80 ALA A N 1
ATOM 665 C CA . ALA A 1 80 ? 21.755 4.758 -41.203 1.00 94.19 80 ALA A CA 1
ATOM 666 C C . ALA A 1 80 ? 23.175 4.282 -41.538 1.00 94.19 80 ALA A C 1
ATOM 668 O O . ALA A 1 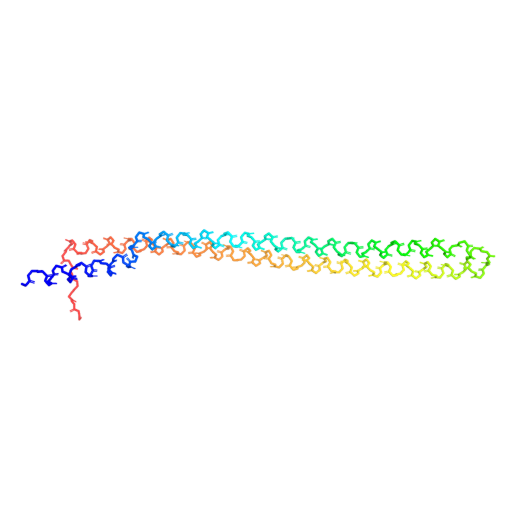80 ? 24.025 5.088 -41.919 1.00 94.19 80 ALA A O 1
ATOM 669 N N . MET A 1 81 ? 23.419 2.970 -41.485 1.00 95.50 81 MET A N 1
ATOM 670 C CA . MET A 1 81 ? 24.735 2.384 -41.758 1.00 95.50 81 MET A CA 1
ATOM 671 C C . MET A 1 81 ? 25.200 2.532 -43.214 1.00 95.50 81 MET A C 1
ATOM 673 O O . MET A 1 81 ? 26.394 2.387 -43.473 1.00 95.50 81 MET A O 1
ATOM 677 N N . ARG A 1 82 ? 24.305 2.872 -44.156 1.00 95.38 82 ARG A N 1
ATOM 678 C CA . ARG A 1 82 ? 24.627 3.046 -45.587 1.00 95.38 82 ARG A CA 1
ATOM 679 C C . ARG A 1 82 ? 25.483 4.277 -45.892 1.00 95.38 82 ARG A C 1
ATOM 681 O O . ARG A 1 82 ? 25.975 4.402 -47.008 1.00 95.38 82 ARG A O 1
ATOM 688 N N . SER A 1 83 ? 25.644 5.203 -44.945 1.00 95.94 83 SER A N 1
ATOM 689 C CA . SER A 1 83 ? 26.451 6.410 -45.148 1.00 95.94 83 SER A CA 1
ATOM 690 C C . SER A 1 83 ? 27.109 6.888 -43.858 1.00 95.94 83 SER A C 1
ATOM 692 O O . SER A 1 83 ? 26.554 6.742 -42.774 1.00 95.94 83 SER A O 1
ATOM 694 N N . ALA A 1 84 ? 28.263 7.546 -43.973 1.00 94.25 84 ALA A N 1
ATOM 695 C CA . ALA A 1 84 ? 28.948 8.128 -42.818 1.00 94.25 84 ALA A CA 1
ATOM 696 C C . ALA A 1 84 ? 28.115 9.222 -42.116 1.00 94.25 84 ALA A C 1
ATOM 698 O O . ALA A 1 84 ? 28.198 9.382 -40.901 1.00 94.25 84 ALA A O 1
ATOM 699 N N . SER A 1 85 ? 27.292 9.969 -42.861 1.00 94.44 85 SER A N 1
ATOM 700 C CA . SER A 1 85 ? 26.380 10.965 -42.281 1.00 94.44 85 SER A CA 1
ATOM 701 C C . SER A 1 85 ? 25.229 10.306 -41.513 1.00 94.44 85 SER A C 1
ATOM 703 O O . SER A 1 85 ? 24.954 10.715 -40.386 1.00 94.44 85 SER A O 1
ATOM 705 N N . GLY A 1 86 ? 24.620 9.251 -42.067 1.00 94.25 86 GLY A N 1
ATOM 706 C CA . GLY A 1 86 ? 23.577 8.475 -41.392 1.00 94.25 86 GLY A CA 1
ATOM 707 C C . GLY A 1 86 ? 24.081 7.802 -40.114 1.00 94.25 86 GLY A C 1
ATOM 708 O O . GLY A 1 86 ? 23.411 7.864 -39.088 1.00 94.25 86 GLY A O 1
ATOM 709 N N . GLN A 1 87 ? 25.300 7.254 -40.134 1.00 95.50 87 GLN A N 1
ATOM 710 C CA . GLN A 1 87 ? 25.948 6.680 -38.949 1.00 95.50 87 GLN A CA 1
ATOM 711 C C . GLN A 1 87 ? 26.088 7.703 -37.813 1.00 95.50 87 GLN A C 1
ATOM 713 O O . GLN A 1 87 ? 25.777 7.393 -36.665 1.00 95.50 87 GLN A O 1
ATOM 718 N N . ARG A 1 88 ? 26.504 8.941 -38.121 1.00 95.06 88 ARG A N 1
ATOM 719 C CA . ARG A 1 88 ? 26.598 10.019 -37.118 1.00 95.06 88 ARG A CA 1
ATOM 720 C C . ARG A 1 88 ? 25.230 10.394 -36.551 1.00 95.06 88 ARG A C 1
ATOM 722 O O . ARG A 1 88 ? 25.091 10.492 -35.338 1.00 95.06 88 ARG A O 1
ATOM 729 N N . GLN A 1 89 ? 24.217 10.540 -37.405 1.00 93.38 89 GLN A N 1
ATOM 730 C CA . GLN A 1 89 ? 22.853 10.854 -36.964 1.00 93.38 89 GLN A CA 1
ATOM 731 C C . GLN A 1 89 ? 22.266 9.755 -36.072 1.00 93.38 89 GLN A C 1
ATOM 733 O O . GLN A 1 89 ? 21.629 10.051 -35.064 1.00 93.38 89 GLN A O 1
ATOM 738 N N . PHE A 1 90 ? 22.513 8.487 -36.401 1.00 94.62 90 PHE A N 1
ATOM 739 C CA . PHE A 1 90 ? 22.093 7.364 -35.568 1.00 94.62 90 PHE A CA 1
ATOM 740 C C . PHE A 1 90 ? 22.787 7.373 -34.198 1.00 94.62 90 PHE A C 1
ATOM 742 O O . PHE A 1 90 ? 22.131 7.166 -33.181 1.00 94.62 90 PHE A O 1
ATOM 749 N N . LEU A 1 91 ? 24.088 7.682 -34.138 1.00 93.75 91 LEU A N 1
ATOM 750 C CA . LEU A 1 91 ? 24.814 7.829 -32.868 1.00 93.75 91 LEU A CA 1
ATOM 751 C C . LEU A 1 91 ? 24.292 8.996 -32.013 1.00 93.75 91 LEU A C 1
ATOM 753 O O . LEU A 1 91 ? 24.209 8.874 -30.787 1.00 93.75 91 LEU A O 1
ATOM 757 N N . GLU A 1 92 ? 23.899 10.108 -32.636 1.00 94.12 92 GLU A N 1
ATOM 758 C CA . GLU A 1 92 ? 23.239 11.217 -31.937 1.00 94.12 92 GLU A CA 1
ATOM 759 C C . GLU A 1 92 ? 21.873 10.797 -31.376 1.00 94.12 92 GLU A C 1
ATOM 761 O O . GLU A 1 92 ? 21.562 11.098 -30.223 1.00 94.12 92 GLU A O 1
ATOM 766 N N . GLN A 1 93 ? 21.067 10.063 -32.150 1.00 93.00 93 GLN A N 1
ATOM 767 C CA . GLN A 1 93 ? 19.784 9.524 -31.683 1.00 93.00 93 GLN A CA 1
ATOM 768 C C . GLN A 1 93 ? 19.969 8.532 -30.528 1.00 93.00 93 GLN A C 1
ATOM 770 O O . GLN A 1 93 ? 19.287 8.647 -29.511 1.00 93.00 93 GLN A O 1
ATOM 775 N N . ALA A 1 94 ? 20.934 7.616 -30.636 1.00 90.94 94 ALA A N 1
ATOM 776 C CA . ALA A 1 94 ? 21.261 6.662 -29.581 1.00 90.94 94 ALA A CA 1
ATOM 777 C C . ALA A 1 94 ? 21.680 7.367 -28.281 1.00 90.94 94 ALA A C 1
ATOM 779 O O . ALA A 1 94 ? 21.208 7.007 -27.202 1.00 90.94 94 ALA A O 1
ATOM 780 N N . SER A 1 95 ? 22.500 8.418 -28.379 1.00 93.69 95 SER A N 1
ATOM 781 C CA . SER A 1 95 ? 22.885 9.243 -27.226 1.00 93.69 95 SER A CA 1
ATOM 782 C C . SER A 1 95 ? 21.667 9.874 -26.542 1.00 93.69 95 SER A C 1
ATOM 784 O O . SER A 1 95 ? 21.528 9.775 -25.323 1.00 93.69 95 SER A O 1
ATOM 786 N N . ARG A 1 96 ? 20.729 10.434 -27.319 1.00 92.94 96 ARG A N 1
ATOM 787 C CA . ARG A 1 96 ? 19.478 11.003 -26.783 1.00 92.94 96 ARG A CA 1
ATOM 788 C C . ARG A 1 96 ? 18.610 9.951 -26.089 1.00 92.94 96 ARG A C 1
ATOM 790 O O . ARG A 1 96 ? 18.020 10.236 -25.049 1.00 92.94 96 ARG A O 1
ATOM 797 N N . PHE A 1 97 ? 18.544 8.729 -26.623 1.00 89.81 97 PHE A N 1
ATOM 798 C CA . PHE A 1 97 ? 17.811 7.638 -25.974 1.00 89.81 97 PHE A CA 1
ATOM 799 C C . PHE A 1 97 ? 18.418 7.277 -24.620 1.00 89.81 97 PHE A C 1
ATOM 801 O O . PHE A 1 97 ? 17.688 7.187 -23.632 1.00 89.81 97 PHE A O 1
ATOM 808 N N . VAL A 1 98 ? 19.745 7.153 -24.544 1.00 92.62 98 VAL A N 1
ATOM 809 C CA . VAL A 1 98 ? 20.451 6.880 -23.283 1.00 92.62 98 VAL A CA 1
ATOM 810 C C . VAL A 1 98 ? 20.184 7.975 -22.249 1.00 92.62 98 VAL A C 1
ATOM 812 O O . VAL A 1 98 ? 19.912 7.667 -21.088 1.00 92.62 98 VAL A O 1
ATOM 815 N N . GLU A 1 99 ? 20.219 9.245 -22.650 1.00 94.94 99 GLU A N 1
ATOM 816 C CA . GLU A 1 99 ? 19.885 10.362 -21.760 1.00 94.94 99 GLU A CA 1
ATOM 817 C C . GLU A 1 99 ? 18.439 10.280 -21.261 1.00 94.94 99 GLU A C 1
ATOM 819 O O . GLU A 1 99 ? 18.203 10.357 -20.054 1.00 94.94 99 GLU A O 1
ATOM 824 N N . SER A 1 100 ? 17.480 10.027 -22.155 1.00 90.19 100 SER A N 1
ATOM 825 C CA . SER A 1 100 ? 16.068 9.895 -21.780 1.00 90.19 100 SER A CA 1
ATOM 826 C C . SER A 1 100 ? 15.822 8.743 -20.794 1.00 90.19 100 SER A C 1
ATOM 828 O O . SER A 1 100 ? 15.094 8.914 -19.812 1.00 90.19 100 SER A O 1
ATOM 830 N N . ALA A 1 101 ? 16.495 7.603 -20.987 1.00 89.88 101 ALA A N 1
ATOM 831 C CA . ALA A 1 101 ? 16.416 6.451 -20.095 1.00 89.88 101 ALA A CA 1
ATOM 832 C C . ALA A 1 101 ? 17.006 6.768 -18.712 1.00 89.88 101 ALA A C 1
ATOM 834 O O . ALA A 1 101 ? 16.410 6.428 -17.688 1.00 89.88 101 ALA A O 1
ATOM 835 N N . ARG A 1 102 ? 18.136 7.488 -18.660 1.00 94.81 102 ARG A N 1
ATOM 836 C CA . ARG A 1 102 ? 18.732 7.959 -17.397 1.00 94.81 102 ARG A CA 1
ATOM 837 C C . ARG A 1 102 ? 17.794 8.899 -16.645 1.00 94.81 102 ARG A C 1
ATOM 839 O O . ARG A 1 102 ? 17.606 8.729 -15.441 1.00 94.81 102 ARG A O 1
ATOM 846 N N . THR A 1 103 ? 17.172 9.854 -17.336 1.00 94.19 103 THR A N 1
ATOM 847 C CA . THR A 1 103 ? 16.192 10.767 -16.727 1.00 94.19 103 THR A CA 1
ATOM 848 C C . THR A 1 103 ? 14.980 10.011 -16.180 1.00 94.19 103 THR A C 1
ATOM 850 O O . THR A 1 103 ? 14.522 10.301 -15.071 1.00 94.19 103 THR A O 1
ATOM 853 N N . LEU A 1 104 ? 14.470 9.020 -16.918 1.00 89.44 104 LEU A N 1
ATOM 854 C CA . LEU A 1 104 ? 13.360 8.184 -16.461 1.00 89.44 104 LEU A CA 1
ATOM 855 C C . LEU A 1 104 ? 13.734 7.383 -15.206 1.00 89.44 104 LEU A C 1
ATOM 857 O O . LEU A 1 104 ? 12.987 7.413 -14.226 1.00 89.44 104 LEU A O 1
ATOM 861 N N . ALA A 1 105 ? 14.901 6.736 -15.205 1.00 92.69 105 ALA A N 1
ATOM 862 C CA . ALA A 1 105 ? 15.405 5.983 -14.059 1.00 92.69 105 ALA A CA 1
ATOM 863 C C . ALA A 1 105 ? 15.550 6.877 -12.818 1.00 92.69 105 ALA A C 1
ATOM 865 O O . ALA A 1 105 ? 15.052 6.542 -11.745 1.00 92.69 105 ALA A O 1
ATOM 866 N N . GLN A 1 106 ? 16.137 8.068 -12.969 1.00 96.44 106 GLN A N 1
ATOM 867 C CA . GLN A 1 106 ? 16.259 9.032 -11.874 1.00 96.44 106 GLN A CA 1
ATOM 868 C C . GLN A 1 106 ? 14.888 9.438 -11.316 1.00 96.44 106 GLN A C 1
ATOM 870 O O . GLN A 1 106 ? 14.696 9.487 -10.098 1.00 96.44 106 GLN A O 1
ATOM 875 N N . LYS A 1 107 ? 13.909 9.698 -12.191 1.00 93.88 107 LYS A N 1
ATOM 876 C CA . LYS A 1 107 ? 12.541 10.030 -11.780 1.00 93.88 107 LYS A CA 1
ATOM 877 C C . LYS A 1 107 ? 11.896 8.884 -10.995 1.00 93.88 107 LYS A C 1
ATOM 879 O O . LYS A 1 107 ? 11.230 9.152 -9.995 1.00 93.88 107 LYS A O 1
ATOM 884 N N . GLN A 1 108 ? 12.091 7.634 -11.416 1.00 91.00 108 GLN A N 1
ATOM 885 C CA . GLN A 1 108 ? 11.578 6.466 -10.696 1.00 91.00 108 GLN A CA 1
ATOM 886 C C . GLN A 1 108 ? 12.229 6.307 -9.318 1.00 91.00 108 GLN A C 1
ATOM 888 O O . GLN A 1 108 ? 11.507 6.105 -8.342 1.00 91.00 108 GLN A O 1
ATOM 893 N N . THR A 1 109 ? 13.546 6.495 -9.202 1.00 95.75 109 THR A N 1
ATOM 894 C CA . THR A 1 109 ? 14.254 6.473 -7.910 1.00 95.75 109 THR A CA 1
ATOM 895 C C . THR A 1 109 ? 13.696 7.516 -6.944 1.00 95.75 109 THR A C 1
ATOM 897 O O . THR A 1 109 ? 13.320 7.185 -5.823 1.00 95.75 109 THR A O 1
ATOM 900 N N . VAL A 1 110 ? 13.517 8.762 -7.397 1.00 96.56 110 VAL A N 1
ATOM 901 C CA . VAL A 1 110 ? 12.937 9.827 -6.559 1.00 96.56 110 VAL A CA 1
ATOM 902 C C . VAL A 1 110 ? 11.516 9.477 -6.097 1.00 96.56 110 VAL A C 1
ATOM 904 O O . VAL A 1 110 ? 11.137 9.763 -4.961 1.00 96.56 110 VAL A O 1
ATOM 907 N N . GLN A 1 111 ? 10.704 8.861 -6.960 1.00 92.25 111 GLN A N 1
ATOM 908 C CA . GLN A 1 111 ? 9.356 8.423 -6.586 1.00 92.25 111 GLN A CA 1
ATOM 909 C C . GLN A 1 111 ? 9.382 7.273 -5.573 1.00 92.25 111 GLN A C 1
ATOM 911 O O . GLN A 1 111 ? 8.575 7.265 -4.641 1.00 92.25 111 GLN A O 1
ATOM 916 N N . LEU A 1 112 ? 10.313 6.328 -5.721 1.00 93.62 112 LEU A N 1
ATOM 917 C CA . LEU A 1 112 ? 10.522 5.238 -4.772 1.00 93.62 112 LEU A CA 1
ATOM 918 C C . LEU A 1 112 ? 10.870 5.784 -3.384 1.00 93.62 112 LEU A C 1
ATOM 920 O O . LEU A 1 112 ? 10.252 5.381 -2.398 1.00 93.62 112 LEU A O 1
ATOM 924 N N . ASP A 1 113 ? 11.795 6.738 -3.311 1.00 97.00 113 ASP A N 1
ATOM 925 C CA . ASP A 1 113 ? 12.225 7.337 -2.048 1.00 97.00 113 ASP A CA 1
ATOM 926 C C . ASP A 1 113 ? 11.086 8.104 -1.369 1.00 97.00 113 ASP A C 1
ATOM 928 O O . ASP A 1 113 ? 10.853 7.938 -0.171 1.00 97.00 113 ASP A O 1
ATOM 932 N N . LYS A 1 114 ? 10.280 8.852 -2.136 1.00 96.00 114 LYS A N 1
ATOM 933 C CA . LYS A 1 114 ? 9.063 9.501 -1.616 1.00 96.00 114 LYS A CA 1
ATOM 934 C C . LYS A 1 114 ? 8.057 8.492 -1.062 1.00 96.00 114 LYS A C 1
ATOM 936 O O . LYS A 1 114 ? 7.478 8.717 0.002 1.00 96.00 114 LYS A O 1
ATOM 941 N N . ARG A 1 115 ? 7.834 7.376 -1.767 1.00 92.62 115 ARG A N 1
ATOM 942 C CA . ARG A 1 115 ? 6.930 6.306 -1.309 1.00 92.62 115 ARG A CA 1
ATOM 943 C C . ARG A 1 115 ? 7.456 5.644 -0.031 1.00 92.62 115 ARG A C 1
ATOM 945 O O . ARG A 1 115 ? 6.663 5.414 0.881 1.00 92.62 115 ARG A O 1
ATOM 952 N N . ARG A 1 116 ? 8.768 5.398 0.066 1.00 96.19 116 ARG A N 1
ATOM 953 C CA . ARG A 1 116 ? 9.427 4.866 1.274 1.00 96.19 116 ARG A CA 1
ATOM 954 C C . ARG A 1 116 ? 9.274 5.812 2.461 1.00 96.19 116 ARG A C 1
ATOM 956 O O . ARG A 1 116 ? 8.751 5.393 3.484 1.00 96.19 116 ARG A O 1
ATOM 963 N N . ALA A 1 117 ? 9.597 7.093 2.289 1.00 97.06 117 ALA A N 1
ATOM 964 C CA . ALA A 1 117 ? 9.451 8.094 3.344 1.00 97.06 117 ALA A CA 1
ATOM 965 C C . ALA A 1 117 ? 8.002 8.200 3.850 1.00 97.06 117 ALA A C 1
ATOM 967 O O . ALA A 1 117 ? 7.759 8.247 5.054 1.00 97.06 117 ALA A O 1
ATOM 968 N N . ARG A 1 118 ? 7.015 8.172 2.941 1.00 96.31 118 ARG A N 1
ATOM 969 C CA . ARG A 1 118 ? 5.594 8.178 3.319 1.00 96.31 118 ARG A CA 1
ATOM 970 C C . ARG A 1 118 ? 5.194 6.923 4.098 1.00 96.31 118 ARG A C 1
ATOM 972 O O . ARG A 1 118 ? 4.444 7.034 5.066 1.00 96.31 118 ARG A O 1
ATOM 979 N N . ARG A 1 119 ? 5.665 5.744 3.677 1.00 95.62 119 ARG A N 1
ATOM 980 C CA . ARG A 1 119 ? 5.442 4.480 4.397 1.00 95.62 119 ARG A CA 1
ATOM 981 C C . ARG A 1 119 ? 6.021 4.563 5.807 1.00 95.62 119 ARG A C 1
ATOM 983 O O . ARG A 1 119 ? 5.325 4.213 6.751 1.00 95.62 119 ARG A O 1
ATOM 990 N N . ASP A 1 120 ? 7.250 5.046 5.941 1.00 97.00 120 ASP A N 1
ATOM 991 C CA . ASP A 1 120 ? 7.943 5.112 7.229 1.00 97.00 120 ASP A CA 1
ATOM 992 C C . ASP A 1 120 ? 7.253 6.098 8.178 1.00 97.00 120 ASP A C 1
ATOM 994 O O . ASP A 1 120 ? 6.989 5.759 9.328 1.00 97.00 120 ASP A O 1
ATOM 998 N N . ALA A 1 121 ? 6.827 7.262 7.675 1.00 97.25 121 ALA A N 1
ATOM 999 C CA . ALA A 1 121 ? 6.021 8.209 8.446 1.00 97.25 121 ALA A CA 1
ATOM 1000 C C . ALA A 1 121 ? 4.702 7.586 8.939 1.00 97.25 121 ALA A C 1
ATOM 1002 O O . ALA A 1 121 ? 4.327 7.751 10.100 1.00 97.25 121 ALA A O 1
ATOM 1003 N N . LYS A 1 122 ? 4.010 6.826 8.079 1.00 96.19 122 LYS A N 1
ATOM 1004 C CA . LYS A 1 122 ? 2.779 6.124 8.466 1.00 96.19 122 LYS A CA 1
ATOM 1005 C C . LYS A 1 122 ? 3.020 4.971 9.440 1.00 96.19 122 LYS A C 1
ATOM 1007 O O . LYS A 1 122 ? 2.157 4.716 10.274 1.00 96.19 122 LYS A O 1
ATOM 1012 N N . ALA A 1 123 ? 4.168 4.300 9.371 1.00 96.50 123 ALA A N 1
ATOM 1013 C CA . ALA A 1 123 ? 4.543 3.279 10.346 1.00 96.50 123 ALA A CA 1
ATOM 1014 C C . ALA A 1 123 ? 4.727 3.890 11.744 1.00 96.50 123 ALA A C 1
ATOM 1016 O O . ALA A 1 123 ? 4.178 3.365 12.708 1.00 96.50 123 ALA A O 1
ATOM 1017 N N . VAL A 1 124 ? 5.393 5.045 11.834 1.00 97.62 124 VAL A N 1
ATOM 1018 C CA . VAL A 1 124 ? 5.543 5.788 13.097 1.00 97.62 124 VAL A CA 1
ATOM 1019 C C . VAL A 1 124 ? 4.184 6.225 13.657 1.00 97.62 124 VAL A C 1
ATOM 1021 O O . VAL A 1 124 ? 3.917 6.038 14.841 1.00 97.62 124 VAL A O 1
ATOM 1024 N N . GLU A 1 125 ? 3.295 6.763 12.815 1.00 97.00 125 GLU A N 1
ATOM 1025 C CA . GLU A 1 125 ? 1.939 7.162 13.230 1.00 97.00 125 GLU A CA 1
ATOM 1026 C C . GLU A 1 125 ? 1.120 5.969 13.749 1.00 97.00 125 GLU A C 1
ATOM 1028 O O . GLU A 1 125 ? 0.459 6.070 14.783 1.00 97.00 125 GLU A O 1
ATOM 1033 N N . ARG A 1 126 ? 1.202 4.818 13.069 1.00 96.06 126 ARG A N 1
ATOM 1034 C CA . ARG A 1 126 ? 0.567 3.569 13.511 1.00 96.06 126 ARG A CA 1
ATOM 1035 C C . ARG A 1 126 ? 1.074 3.146 14.889 1.00 96.06 126 ARG A C 1
ATOM 1037 O O . ARG A 1 126 ? 0.266 2.770 15.733 1.00 96.06 126 ARG A O 1
ATOM 1044 N N . ASP A 1 127 ? 2.383 3.193 15.111 1.00 96.75 127 ASP A N 1
ATOM 1045 C CA . ASP A 1 127 ? 2.981 2.771 16.380 1.00 96.75 127 ASP A CA 1
ATOM 1046 C C . ASP A 1 127 ? 2.545 3.689 17.530 1.00 96.75 127 ASP A C 1
ATOM 1048 O O . ASP A 1 127 ? 2.129 3.204 18.583 1.00 96.75 127 ASP A O 1
ATOM 1052 N N . ALA A 1 128 ? 2.499 5.003 17.293 1.00 97.00 128 ALA A N 1
ATOM 1053 C CA . ALA A 1 128 ? 1.973 5.966 18.259 1.00 97.00 128 ALA A CA 1
ATOM 1054 C C . ALA A 1 128 ? 0.489 5.718 18.596 1.00 97.00 128 ALA A C 1
ATOM 1056 O O . ALA A 1 128 ? 0.093 5.771 19.765 1.00 97.00 128 ALA A O 1
ATOM 1057 N N . LEU A 1 129 ? -0.339 5.411 17.592 1.00 97.12 129 LEU A N 1
ATOM 1058 C CA . LEU A 1 129 ? -1.746 5.055 17.803 1.00 97.12 129 LEU A CA 1
ATOM 1059 C C . LEU A 1 129 ? -1.893 3.754 18.601 1.00 97.12 129 LEU A C 1
ATOM 1061 O O . LEU A 1 129 ? -2.732 3.687 19.499 1.00 97.12 129 LEU A O 1
ATOM 1065 N N . ALA A 1 130 ? -1.064 2.745 18.327 1.00 96.62 130 ALA A N 1
ATOM 1066 C CA . ALA A 1 130 ? -1.071 1.489 19.073 1.00 96.62 130 ALA A CA 1
ATOM 1067 C C . ALA A 1 130 ? -0.718 1.704 20.555 1.00 96.62 130 ALA A C 1
ATOM 1069 O O . ALA A 1 130 ? -1.349 1.121 21.440 1.00 96.62 130 ALA A O 1
ATOM 1070 N N . ASP A 1 131 ? 0.244 2.578 20.849 1.00 96.88 131 ASP A N 1
ATOM 1071 C CA . ASP A 1 131 ? 0.592 2.925 22.226 1.00 96.88 131 ASP A CA 1
ATOM 1072 C C . ASP A 1 131 ? -0.515 3.720 22.930 1.00 96.88 131 ASP A C 1
ATOM 1074 O O . ASP A 1 131 ? -0.827 3.438 24.093 1.00 96.88 131 ASP A O 1
ATOM 1078 N N . SER A 1 132 ? -1.179 4.641 22.222 1.00 96.31 132 SER A N 1
ATOM 1079 C CA . SER A 1 132 ? -2.366 5.344 22.727 1.00 96.31 132 SER A CA 1
ATOM 1080 C C . SER A 1 132 ? -3.505 4.370 23.050 1.00 96.31 132 SER A C 1
ATOM 1082 O O . SER A 1 132 ? -4.071 4.411 24.144 1.00 96.31 132 SER A O 1
ATOM 1084 N N . GLN A 1 133 ? -3.777 3.413 22.160 1.00 95.38 133 GLN A N 1
ATOM 1085 C CA . GLN A 1 133 ? -4.782 2.372 22.368 1.00 95.38 133 GLN A CA 1
ATOM 1086 C C . GLN A 1 133 ? -4.458 1.508 23.599 1.00 95.38 133 GLN A C 1
ATOM 1088 O O . GLN A 1 133 ? -5.330 1.239 24.427 1.00 95.38 133 GLN A O 1
ATOM 1093 N N . ARG A 1 134 ? -3.191 1.108 23.776 1.00 97.06 134 ARG A N 1
ATOM 1094 C CA . ARG A 1 134 ? -2.740 0.373 24.972 1.00 97.06 134 ARG A CA 1
ATOM 1095 C C . ARG A 1 134 ? -2.928 1.190 26.249 1.00 97.06 134 ARG A C 1
ATOM 1097 O O . ARG A 1 134 ? -3.336 0.640 27.271 1.00 97.06 134 ARG A O 1
ATOM 1104 N N . ALA A 1 135 ? -2.627 2.488 26.213 1.00 96.94 135 ALA A N 1
ATOM 1105 C CA . ALA A 1 135 ? -2.847 3.381 27.346 1.00 96.94 135 ALA A CA 1
ATOM 1106 C C . ALA A 1 135 ? -4.339 3.510 27.687 1.00 96.94 135 ALA A C 1
ATOM 1108 O O . ALA A 1 135 ? -4.698 3.391 28.857 1.00 96.94 135 ALA A O 1
ATOM 1109 N N . TYR A 1 136 ? -5.199 3.652 26.676 1.00 96.88 136 TYR A N 1
ATOM 1110 C CA . TYR A 1 136 ? -6.650 3.685 26.844 1.00 96.88 136 TYR A CA 1
ATOM 1111 C C . TYR A 1 136 ? -7.178 2.407 27.507 1.00 96.88 136 TYR A C 1
ATOM 1113 O O . TYR A 1 136 ? -7.867 2.486 28.522 1.00 96.88 136 TYR A O 1
ATOM 1121 N N . PHE A 1 137 ? -6.785 1.223 27.024 1.00 96.12 137 PHE A N 1
ATOM 1122 C CA . PHE A 1 137 ? -7.199 -0.040 27.645 1.00 96.12 137 PHE A CA 1
ATOM 1123 C C . PHE A 1 137 ? -6.744 -0.166 29.103 1.00 96.12 137 PHE A C 1
ATOM 1125 O O . PHE A 1 137 ? -7.497 -0.660 29.943 1.00 96.12 137 PHE A O 1
ATOM 1132 N N . ARG A 1 138 ? -5.532 0.307 29.432 1.00 97.12 138 ARG A N 1
ATOM 1133 C CA . ARG A 1 138 ? -5.071 0.365 30.828 1.00 97.12 138 ARG A CA 1
ATOM 1134 C C . ARG A 1 138 ? -5.957 1.276 31.677 1.00 97.12 138 ARG A C 1
ATOM 1136 O O . ARG A 1 138 ? -6.340 0.866 32.768 1.00 97.12 138 ARG A O 1
ATOM 1143 N N . ALA A 1 139 ? -6.304 2.460 31.175 1.00 96.62 139 ALA A N 1
ATOM 1144 C CA . ALA A 1 139 ? -7.161 3.409 31.880 1.00 96.62 139 ALA A CA 1
ATOM 1145 C C . ALA A 1 139 ? -8.578 2.853 32.101 1.00 96.62 139 ALA A C 1
ATOM 1147 O O . ALA A 1 139 ? -9.090 2.923 33.214 1.00 96.62 139 ALA A O 1
ATOM 1148 N N . VAL A 1 140 ? -9.181 2.222 31.086 1.00 96.94 140 VAL A N 1
ATOM 1149 C CA . VAL A 1 140 ? -10.495 1.565 31.207 1.00 96.94 140 VAL A CA 1
ATOM 1150 C C . VAL A 1 140 ? -10.461 0.462 32.262 1.00 96.94 140 VAL A C 1
ATOM 1152 O O . VAL A 1 140 ? -11.340 0.404 33.119 1.00 96.94 140 VAL A O 1
ATOM 1155 N N . LYS A 1 141 ? -9.419 -0.377 32.260 1.00 96.44 141 LYS A N 1
ATOM 1156 C CA . LYS A 1 141 ? -9.260 -1.433 33.268 1.00 96.44 141 LYS A CA 1
ATOM 1157 C C . LYS A 1 141 ? -9.108 -0.863 34.680 1.00 96.44 141 LYS A C 1
ATOM 1159 O O . LYS A 1 141 ? -9.676 -1.405 35.623 1.00 96.44 141 LYS A O 1
ATOM 1164 N N . GLN A 1 142 ? -8.355 0.224 34.838 1.00 96.62 142 GLN A N 1
ATOM 1165 C CA . GLN A 1 142 ? -8.229 0.910 36.125 1.00 96.62 142 GLN A CA 1
ATOM 1166 C C . GLN A 1 142 ? -9.568 1.496 36.579 1.00 96.62 142 GLN A C 1
ATOM 1168 O O . GLN A 1 142 ? -9.925 1.334 37.741 1.00 96.62 142 GLN A O 1
ATOM 1173 N N . LEU A 1 143 ? -10.326 2.121 35.674 1.00 96.25 143 LEU A N 1
ATOM 1174 C CA . LEU A 1 143 ? -11.650 2.663 35.972 1.00 96.25 143 LEU A CA 1
ATOM 1175 C C . LEU A 1 143 ? -12.616 1.567 36.435 1.00 96.25 143 LEU A C 1
ATOM 1177 O O . LEU A 1 143 ? -13.274 1.746 37.453 1.00 96.25 143 LEU A O 1
ATOM 1181 N N . GLN A 1 144 ? -12.650 0.425 35.742 1.00 95.81 144 GLN A N 1
ATOM 1182 C CA . GLN A 1 144 ? -13.458 -0.736 36.137 1.00 95.81 144 GLN A CA 1
ATOM 1183 C C . GLN A 1 144 ? -13.107 -1.206 37.552 1.00 95.81 144 GLN A C 1
ATOM 1185 O O . GLN A 1 144 ? -13.989 -1.343 38.391 1.00 95.81 144 GLN A O 1
ATOM 1190 N N . GLN A 1 145 ? -11.814 -1.347 37.859 1.00 96.19 145 GLN A N 1
ATOM 1191 C CA . GLN A 1 145 ? -11.366 -1.742 39.198 1.00 96.19 145 GLN A CA 1
ATOM 1192 C C . GLN A 1 145 ? -11.747 -0.725 40.282 1.00 96.19 145 GLN A C 1
ATOM 1194 O O . GLN A 1 145 ? -12.049 -1.116 41.407 1.00 96.19 145 GLN A O 1
ATOM 1199 N N . GLN A 1 146 ? -11.708 0.578 39.984 1.00 94.81 146 GLN A N 1
ATOM 1200 C CA . GLN A 1 146 ? -12.152 1.596 40.940 1.00 94.81 146 GLN A CA 1
ATOM 1201 C C . GLN A 1 146 ? -13.672 1.590 41.113 1.00 94.81 146 GLN A C 1
ATOM 1203 O O . GLN A 1 146 ? -14.135 1.754 42.237 1.00 94.81 146 GLN A O 1
ATOM 1208 N N . ALA A 1 147 ? -14.439 1.362 40.043 1.00 95.19 147 ALA A N 1
ATOM 1209 C CA . ALA A 1 147 ? -15.892 1.232 40.115 1.00 95.19 147 ALA A CA 1
ATOM 1210 C C . ALA A 1 147 ? -16.299 0.035 40.990 1.00 95.19 147 ALA A C 1
ATOM 1212 O O . ALA A 1 147 ? -17.062 0.214 41.932 1.00 95.19 147 ALA A O 1
ATOM 1213 N N . GLU A 1 148 ? -15.691 -1.136 40.775 1.00 94.81 148 GLU A N 1
ATOM 1214 C CA . GLU A 1 148 ? -15.903 -2.335 41.604 1.00 94.81 148 GLU A CA 1
ATOM 1215 C C . GLU A 1 148 ? -15.570 -2.081 43.083 1.00 94.81 148 GLU A C 1
ATOM 1217 O O . GLU A 1 148 ? -16.314 -2.472 43.983 1.00 94.81 148 GLU A O 1
ATOM 1222 N N . ARG A 1 149 ? -14.453 -1.394 43.361 1.00 95.19 149 ARG A N 1
ATOM 1223 C CA . ARG A 1 149 ? -14.084 -1.012 44.734 1.00 95.19 149 ARG A CA 1
ATOM 1224 C C . ARG A 1 149 ? -15.092 -0.051 45.349 1.00 95.19 149 ARG A C 1
ATOM 1226 O O . ARG A 1 149 ? -15.404 -0.196 46.527 1.00 95.19 149 ARG A O 1
ATOM 1233 N N . ASN A 1 150 ? -15.568 0.924 44.581 1.00 94.38 150 ASN A N 1
ATOM 1234 C CA . ASN A 1 150 ? -16.531 1.907 45.055 1.00 94.38 150 ASN A CA 1
ATOM 1235 C C . ASN A 1 150 ? -17.879 1.248 45.374 1.00 94.38 150 ASN A C 1
ATOM 1237 O O . ASN A 1 150 ? -18.431 1.483 46.442 1.00 94.38 150 ASN A O 1
ATOM 1241 N N . GLU A 1 151 ? -18.359 0.350 44.510 1.00 94.25 151 GLU A N 1
ATOM 1242 C CA . GLU A 1 151 ? -19.561 -0.455 44.761 1.00 94.25 151 GLU A CA 1
ATOM 1243 C C . GLU A 1 151 ? -19.414 -1.318 46.022 1.00 94.25 151 GLU A C 1
ATOM 1245 O O . GLU A 1 151 ? -20.304 -1.331 46.872 1.00 94.25 151 GLU A O 1
ATOM 1250 N N . ALA A 1 152 ? -18.266 -1.980 46.201 1.00 92.81 152 ALA A N 1
ATOM 1251 C CA . ALA A 1 152 ? -17.998 -2.774 47.398 1.00 92.81 152 ALA A CA 1
ATOM 1252 C C . ALA A 1 152 ? -17.964 -1.921 48.680 1.00 92.81 152 ALA A C 1
ATOM 1254 O O . ALA A 1 152 ? -18.443 -2.354 49.727 1.00 92.81 152 ALA A O 1
ATOM 1255 N N . LEU A 1 153 ? -17.398 -0.712 48.622 1.00 92.12 153 LEU A N 1
ATOM 1256 C CA . LEU A 1 153 ? -17.398 0.220 49.751 1.00 92.12 153 LEU A CA 1
ATOM 1257 C C . LEU A 1 153 ? -18.806 0.744 50.051 1.00 92.12 153 LEU A C 1
ATOM 1259 O O . LEU A 1 153 ? -19.198 0.749 51.215 1.00 92.12 153 LEU A O 1
ATOM 1263 N N . ALA A 1 154 ? -19.578 1.115 49.027 1.00 90.69 154 ALA A N 1
ATOM 1264 C CA . ALA A 1 154 ? -20.961 1.563 49.175 1.00 90.69 154 ALA A CA 1
ATOM 1265 C C . ALA A 1 154 ? -21.840 0.486 49.831 1.00 90.69 154 ALA A C 1
ATOM 1267 O O . ALA A 1 154 ? -22.587 0.788 50.761 1.00 90.69 154 ALA A O 1
ATOM 1268 N N . ALA A 1 155 ? -21.682 -0.779 49.428 1.00 89.88 155 ALA A N 1
ATOM 1269 C CA . ALA A 1 155 ? -22.367 -1.906 50.059 1.00 89.88 155 ALA A CA 1
ATOM 1270 C C . ALA A 1 155 ? -22.006 -2.043 51.549 1.00 89.88 155 ALA A C 1
ATOM 1272 O O . ALA A 1 155 ? -22.888 -2.202 52.388 1.00 89.88 155 ALA A O 1
ATOM 1273 N N . ARG A 1 156 ? -20.720 -1.904 51.909 1.00 89.00 156 ARG A N 1
ATOM 1274 C CA . ARG A 1 156 ? -20.270 -1.968 53.313 1.00 89.00 156 ARG A CA 1
ATOM 1275 C C . ARG A 1 156 ? -20.778 -0.801 54.159 1.00 89.00 156 ARG A C 1
ATOM 1277 O O . ARG A 1 156 ? -21.031 -0.988 55.344 1.00 89.00 156 ARG A O 1
ATOM 1284 N N . ILE A 1 157 ? -20.907 0.390 53.576 1.00 86.06 157 ILE A N 1
ATOM 1285 C CA . ILE A 1 157 ? -21.472 1.569 54.250 1.00 86.06 157 ILE A CA 1
ATOM 1286 C C . ILE A 1 157 ? -22.965 1.353 54.531 1.00 86.06 157 ILE A C 1
ATOM 1288 O O . ILE A 1 157 ? -23.405 1.585 55.658 1.00 86.06 157 ILE A O 1
ATOM 1292 N N . GLN A 1 158 ? -23.714 0.833 53.549 1.00 83.62 158 GLN A N 1
ATOM 1293 C CA . GLN A 1 158 ? -25.116 0.448 53.737 1.00 83.62 158 GLN A CA 1
ATOM 1294 C C . GLN A 1 158 ? -25.279 -0.639 54.809 1.00 83.62 158 GLN A C 1
ATOM 1296 O O . GLN A 1 158 ? -26.135 -0.511 55.681 1.00 83.62 158 GLN A O 1
ATOM 1301 N N . GLU A 1 159 ? -24.436 -1.677 54.804 1.00 80.50 159 GLU A N 1
ATOM 1302 C CA . GLU A 1 159 ? -24.452 -2.732 55.831 1.00 80.50 159 GLU A CA 1
ATOM 1303 C C . GLU A 1 159 ? -24.103 -2.211 57.234 1.00 80.50 159 GLU A C 1
ATOM 1305 O O . GLU A 1 159 ? -24.630 -2.709 58.229 1.00 80.50 159 GLU A O 1
ATOM 1310 N N . ALA A 1 160 ? -23.232 -1.203 57.332 1.00 79.81 160 ALA A N 1
ATOM 1311 C CA . ALA A 1 160 ? -22.841 -0.590 58.599 1.00 79.81 160 ALA A CA 1
ATOM 1312 C C . ALA A 1 160 ? -23.881 0.405 59.154 1.00 79.81 160 ALA A C 1
ATOM 1314 O O . ALA A 1 160 ? -23.695 0.904 60.265 1.00 79.81 160 ALA A O 1
ATOM 1315 N N . GLY A 1 161 ? -24.955 0.708 58.412 1.00 68.62 161 GLY A N 1
ATOM 1316 C CA . GLY A 1 161 ? -25.984 1.674 58.820 1.00 68.62 161 GLY A CA 1
ATOM 1317 C C . GLY A 1 161 ? -25.475 3.117 58.934 1.00 68.62 161 GLY A C 1
ATOM 1318 O O . GLY A 1 161 ? -26.091 3.933 59.615 1.00 68.62 161 GLY A O 1
ATOM 1319 N N . LEU A 1 162 ? -24.340 3.426 58.300 1.00 65.12 162 LEU A N 1
ATOM 1320 C CA . LEU A 1 162 ? -23.725 4.752 58.274 1.00 65.12 162 LEU A CA 1
ATOM 1321 C C . LEU A 1 162 ? -24.205 5.506 57.026 1.00 65.12 162 LEU A C 1
ATOM 1323 O O . LEU A 1 162 ? -23.415 5.788 56.131 1.00 65.12 162 LEU A O 1
ATOM 1327 N N . GLU A 1 163 ? -25.501 5.789 56.915 1.00 61.28 163 GLU A N 1
ATOM 1328 C CA . GLU A 1 163 ? -25.963 6.734 55.891 1.00 61.28 163 GLU A CA 1
ATOM 1329 C C . GLU A 1 163 ? -25.552 8.154 56.309 1.00 61.28 163 GLU A C 1
ATOM 1331 O O . GLU A 1 163 ? -25.810 8.573 57.441 1.00 61.28 163 GLU A O 1
ATOM 1336 N N . GLU A 1 164 ? -24.880 8.894 55.417 1.00 58.94 164 GLU A N 1
ATOM 1337 C CA . GLU A 1 164 ? -24.703 10.334 55.617 1.00 58.94 164 GLU A CA 1
ATOM 1338 C C . GLU A 1 164 ? -26.086 11.005 55.675 1.00 58.94 164 GLU A C 1
ATOM 1340 O O . GLU A 1 164 ? -26.960 10.671 54.867 1.00 58.94 164 GLU A O 1
ATOM 1345 N N . PRO A 1 165 ? -26.315 11.943 56.614 1.00 45.56 165 PRO A N 1
ATOM 1346 C CA . PRO A 1 165 ? -27.535 12.732 56.614 1.00 45.56 165 PRO A CA 1
ATOM 1347 C C . PRO A 1 165 ? -27.609 13.509 55.297 1.00 45.56 165 PRO A C 1
ATOM 1349 O O . PRO A 1 165 ? -26.685 14.241 54.956 1.00 45.56 165 PRO A O 1
ATOM 1352 N N . ALA A 1 166 ? -28.702 13.318 54.559 1.00 48.91 166 ALA A N 1
ATOM 1353 C CA . ALA A 1 166 ? -28.970 14.051 53.330 1.00 48.91 166 ALA A CA 1
ATOM 1354 C C . ALA A 1 166 ? -28.955 15.568 53.601 1.00 48.91 166 ALA A C 1
ATOM 1356 O O . ALA A 1 166 ? -29.730 16.046 54.436 1.00 48.91 166 ALA A O 1
ATOM 1357 N N . GLU A 1 167 ? -28.072 16.292 52.905 1.00 39.75 167 GLU A N 1
ATOM 1358 C CA . GLU A 1 167 ? -28.128 17.755 52.754 1.00 39.75 167 GLU A CA 1
ATOM 1359 C C . GLU A 1 167 ? -29.251 18.179 51.795 1.00 39.75 167 GLU A C 1
ATOM 1361 O O . GLU A 1 167 ? -29.454 17.497 50.760 1.00 39.75 167 GLU A O 1
#

InterPro domains:
  IPR019159 CCDC93, coiled-coil domain [PF09762] (1-155)
  IPR039116 Coiled-coil domain-containing protein 93 [PTHR16441] (2-159)